Protein AF-A0A1S5Y0E3-F1 (afdb_monomer_lite)

Secondary structure (DSSP, 8-state):
---SSTTTGGG-TTHHHHHHHHHHTTT-HHHHHTSGGGGSHHHHHHHTT--STTHHHHHHHHHHHHHHHHHHHHSPTT-HHHHHHHHHHHHHHTT--HHHHHHHTT--HHHIIIIIIHHHHHHHHHHHHHHHTS----

Structure (mmCIF, N/CA/C/O backbone):
data_AF-A0A1S5Y0E3-F1
#
_entry.id   AF-A0A1S5Y0E3-F1
#
loop_
_atom_site.group_PDB
_atom_site.id
_atom_site.type_symbol
_atom_site.label_atom_id
_atom_site.label_alt_id
_atom_site.label_comp_id
_atom_site.label_asym_id
_atom_site.label_entity_id
_atom_site.label_seq_id
_atom_site.pdbx_PDB_ins_code
_atom_site.Cartn_x
_atom_site.Cartn_y
_atom_site.Cartn_z
_atom_site.occupancy
_atom_site.B_iso_or_equiv
_atom_site.auth_seq_id
_atom_site.auth_comp_id
_atom_site.auth_asym_id
_atom_site.auth_atom_id
_atom_site.pdbx_PDB_model_num
ATOM 1 N N . MET A 1 1 ? -17.174 16.295 22.351 1.00 38.81 1 MET A N 1
ATOM 2 C CA . MET A 1 1 ? -16.232 17.314 21.835 1.00 38.81 1 MET A CA 1
ATOM 3 C C . MET A 1 1 ? -15.092 16.588 21.108 1.00 38.81 1 MET A C 1
ATOM 5 O O . MET A 1 1 ? -14.069 16.309 21.707 1.00 38.81 1 MET A O 1
ATOM 9 N N . VAL A 1 2 ? -15.301 16.171 19.849 1.00 39.19 2 VAL A N 1
ATOM 10 C CA . VAL A 1 2 ? -14.347 15.345 19.068 1.00 39.19 2 VAL A CA 1
ATOM 11 C C . VAL A 1 2 ? -13.873 16.160 17.864 1.00 39.19 2 VAL A C 1
ATOM 13 O O . VAL A 1 2 ? -14.358 16.017 16.749 1.00 39.19 2 VAL A O 1
ATOM 16 N N . ARG A 1 3 ? -12.982 17.121 18.103 1.00 43.84 3 ARG A N 1
ATOM 17 C CA . ARG A 1 3 ? -12.310 17.895 17.050 1.00 43.84 3 ARG A CA 1
ATOM 18 C C . ARG A 1 3 ? -10.859 18.072 17.479 1.00 43.84 3 ARG A C 1
ATOM 20 O O . ARG A 1 3 ? -10.626 18.932 18.318 1.00 43.84 3 ARG A O 1
ATOM 27 N N . SER A 1 4 ? -9.925 17.257 16.960 1.00 41.44 4 SER A N 1
ATOM 28 C CA . SER A 1 4 ? -8.489 17.621 16.788 1.00 41.44 4 SER A CA 1
ATOM 29 C C . SER A 1 4 ? -7.498 16.482 16.467 1.00 41.44 4 SER A C 1
ATOM 31 O O . SER A 1 4 ? -6.309 16.766 16.356 1.00 41.44 4 SER A O 1
ATOM 33 N N . ALA A 1 5 ? -7.905 15.222 16.268 1.00 47.38 5 ALA A N 1
ATOM 34 C CA . ALA A 1 5 ? -6.963 14.201 15.766 1.00 47.38 5 ALA A CA 1
ATOM 35 C C . ALA A 1 5 ? -6.766 14.326 14.243 1.00 47.38 5 ALA A C 1
ATOM 37 O O . ALA A 1 5 ? -5.646 14.389 13.739 1.00 47.38 5 ALA A O 1
ATOM 38 N N . ASN A 1 6 ? -7.871 14.549 13.525 1.00 44.59 6 ASN A N 1
ATOM 39 C CA . ASN A 1 6 ? -7.911 14.582 12.063 1.00 44.59 6 ASN A CA 1
ATOM 40 C C . ASN A 1 6 ? -7.121 15.729 11.401 1.00 44.59 6 ASN A C 1
ATOM 42 O O . ASN A 1 6 ? -6.995 15.768 10.182 1.00 44.59 6 ASN A O 1
ATOM 46 N N . SER A 1 7 ? -6.605 16.699 12.165 1.00 44.72 7 SER A N 1
ATOM 47 C CA . SER A 1 7 ? -5.766 17.781 11.627 1.00 44.72 7 SER A CA 1
ATOM 48 C C . SER A 1 7 ? -4.266 17.448 11.644 1.00 44.72 7 SER A C 1
ATOM 50 O O . SER A 1 7 ? -3.526 17.976 10.816 1.00 44.72 7 SER A O 1
ATOM 52 N N . ARG A 1 8 ? -3.812 16.528 12.510 1.00 46.88 8 ARG A N 1
ATOM 53 C CA . ARG A 1 8 ? -2.375 16.274 12.716 1.00 46.88 8 ARG A CA 1
ATOM 54 C C . ARG A 1 8 ? -1.744 15.454 11.591 1.00 46.88 8 ARG A C 1
ATOM 56 O O . ARG A 1 8 ? -0.608 15.718 11.206 1.00 46.88 8 ARG A O 1
ATOM 63 N N . LEU A 1 9 ? -2.491 14.535 10.980 1.00 51.84 9 LEU A N 1
ATOM 64 C CA . LEU A 1 9 ? -2.004 13.752 9.836 1.00 51.84 9 LEU A CA 1
ATOM 65 C C . LEU A 1 9 ? -2.011 14.544 8.513 1.00 51.84 9 LEU A C 1
ATOM 67 O O . LEU A 1 9 ? -1.284 14.184 7.589 1.00 51.84 9 LEU A O 1
ATOM 71 N N . LYS A 1 10 ? -2.751 15.666 8.425 1.00 48.16 10 LYS A N 1
ATOM 72 C CA . LYS A 1 10 ? -2.943 16.445 7.179 1.00 48.16 10 LYS A CA 1
ATOM 73 C C . LYS A 1 10 ? -1.657 17.049 6.603 1.00 48.16 10 LYS A C 1
ATOM 75 O O . LYS A 1 10 ? -1.621 17.328 5.407 1.00 48.16 10 LYS A O 1
ATOM 80 N N . HIS A 1 11 ? -0.621 17.220 7.428 1.00 44.00 11 HIS A N 1
ATOM 81 C CA . HIS A 1 11 ? 0.682 17.773 7.036 1.00 44.00 11 HIS A CA 1
ATOM 82 C C . HIS A 1 11 ? 1.870 17.080 7.714 1.00 44.00 11 HIS A C 1
ATOM 84 O O . HIS A 1 11 ? 2.958 17.648 7.773 1.00 44.00 11 HIS A O 1
ATOM 90 N N . SER A 1 12 ? 1.688 15.869 8.247 1.00 47.22 12 SER A N 1
ATOM 91 C CA . SER A 1 12 ? 2.766 15.205 8.977 1.00 47.22 12 SER A CA 1
ATOM 92 C C . SER A 1 12 ? 3.920 14.839 8.028 1.00 47.22 12 SER A C 1
ATOM 94 O O . SER A 1 12 ? 3.714 14.017 7.129 1.00 47.22 12 SER A O 1
ATOM 96 N N . PRO A 1 13 ? 5.151 15.358 8.236 1.00 52.59 13 PRO A N 1
ATOM 97 C CA . PRO A 1 13 ? 6.338 14.939 7.482 1.00 52.59 13 PRO A CA 1
ATOM 98 C C . PRO A 1 13 ? 6.654 13.433 7.627 1.00 52.59 13 PRO A C 1
ATOM 100 O O . PRO A 1 13 ? 7.520 12.922 6.923 1.00 52.59 13 PRO A O 1
ATOM 103 N N . GLY A 1 14 ? 5.923 12.711 8.491 1.00 77.75 14 GLY A N 1
ATOM 104 C CA . GLY A 1 14 ? 5.999 11.263 8.692 1.00 77.75 14 GLY A CA 1
ATOM 105 C C . GLY A 1 14 ? 5.024 10.400 7.878 1.00 77.75 14 GLY A C 1
ATOM 106 O O . GLY A 1 14 ? 5.280 9.208 7.779 1.00 77.75 14 GLY A O 1
ATOM 107 N N . LEU A 1 15 ? 3.981 10.943 7.222 1.00 87.00 15 LEU A N 1
ATOM 108 C CA . LEU A 1 15 ? 2.928 10.107 6.602 1.00 87.00 15 LEU A CA 1
ATOM 109 C C . LEU A 1 15 ? 3.477 9.134 5.548 1.00 87.00 15 LEU A C 1
ATOM 111 O O . LEU A 1 15 ? 3.094 7.972 5.493 1.00 87.00 15 LEU A O 1
ATOM 115 N N . THR A 1 16 ? 4.394 9.601 4.698 1.00 91.94 16 THR A N 1
ATOM 116 C CA . THR A 1 16 ? 5.030 8.733 3.690 1.00 91.94 16 THR A CA 1
ATOM 117 C C . THR A 1 16 ? 5.856 7.628 4.358 1.00 91.94 16 THR A C 1
ATOM 119 O O . THR A 1 16 ? 5.903 6.513 3.851 1.00 91.94 16 THR A O 1
ATOM 122 N N . GLY A 1 17 ? 6.485 7.918 5.501 1.00 93.19 17 GLY A N 1
ATOM 123 C CA . GLY A 1 17 ? 7.207 6.928 6.299 1.00 93.19 17 GLY A CA 1
ATOM 124 C C . GLY A 1 17 ? 6.268 5.905 6.936 1.00 93.19 17 GLY A C 1
ATOM 125 O O . GLY A 1 17 ? 6.521 4.710 6.818 1.00 93.19 17 GLY A O 1
ATOM 126 N N . ASP A 1 18 ? 5.157 6.361 7.515 1.00 94.88 18 ASP A N 1
ATOM 127 C CA . ASP A 1 18 ? 4.140 5.497 8.123 1.00 94.88 18 ASP A CA 1
ATOM 128 C C . ASP A 1 18 ? 3.517 4.556 7.077 1.00 94.88 18 ASP A C 1
ATOM 130 O O . ASP A 1 18 ? 3.395 3.356 7.311 1.00 94.88 18 ASP A O 1
ATOM 134 N N . VAL A 1 19 ? 3.211 5.070 5.878 1.00 96.31 19 VAL A N 1
ATOM 135 C CA . VAL A 1 19 ? 2.714 4.264 4.748 1.00 96.31 19 VAL A CA 1
ATOM 136 C C . VAL A 1 19 ? 3.770 3.275 4.265 1.00 96.31 19 VAL A C 1
ATOM 138 O O . VAL A 1 19 ? 3.445 2.116 4.017 1.00 96.31 19 VAL A O 1
ATOM 141 N N . ALA A 1 20 ? 5.035 3.692 4.147 1.00 95.75 20 ALA A N 1
ATOM 142 C CA . ALA A 1 20 ? 6.110 2.778 3.770 1.00 95.75 20 ALA A CA 1
ATOM 143 C C . ALA A 1 20 ? 6.243 1.629 4.777 1.00 95.75 20 ALA A C 1
ATOM 145 O O . ALA A 1 20 ? 6.347 0.477 4.368 1.00 95.75 20 ALA A O 1
ATOM 146 N N . ALA A 1 21 ? 6.232 1.938 6.076 1.00 95.31 21 ALA A N 1
ATOM 147 C CA . ALA A 1 21 ? 6.346 0.944 7.133 1.00 95.31 21 ALA A CA 1
ATOM 148 C C . ALA A 1 21 ? 5.145 -0.012 7.139 1.00 95.31 21 ALA A C 1
ATOM 150 O O . ALA A 1 21 ? 5.350 -1.225 7.164 1.00 95.31 21 ALA A O 1
ATOM 151 N N . ALA A 1 22 ? 3.925 0.516 7.015 1.00 96.94 22 ALA A N 1
ATOM 152 C CA . ALA A 1 22 ? 2.708 -0.288 6.958 1.00 96.94 22 ALA A CA 1
ATOM 153 C C . ALA A 1 22 ? 2.671 -1.220 5.742 1.00 96.94 22 ALA A C 1
ATOM 155 O O . ALA A 1 22 ? 2.343 -2.391 5.878 1.00 96.94 22 ALA A O 1
ATOM 156 N N . LEU A 1 23 ? 3.081 -0.750 4.561 1.00 96.62 23 LEU A N 1
ATOM 157 C CA . LEU A 1 23 ? 3.158 -1.611 3.379 1.00 96.62 23 LEU A CA 1
ATOM 158 C C . LEU A 1 23 ? 4.239 -2.698 3.504 1.00 96.62 23 LEU A C 1
ATOM 160 O O . LEU A 1 23 ? 4.083 -3.773 2.940 1.00 96.62 23 LEU A O 1
ATOM 164 N N . LEU A 1 24 ? 5.335 -2.453 4.231 1.00 94.31 24 LEU A N 1
ATOM 165 C CA . LEU A 1 24 ? 6.345 -3.489 4.488 1.00 94.31 24 LEU A CA 1
ATOM 166 C C . LEU A 1 24 ? 5.878 -4.548 5.501 1.00 94.31 24 LEU A C 1
ATOM 168 O O . LEU A 1 24 ? 6.413 -5.652 5.486 1.00 94.31 24 LEU A O 1
ATOM 172 N N . HIS A 1 25 ? 4.888 -4.223 6.334 1.00 95.81 25 HIS A N 1
ATOM 173 C CA . HIS A 1 25 ? 4.260 -5.116 7.317 1.00 95.81 25 HIS A CA 1
ATOM 174 C C . HIS A 1 25 ? 2.816 -5.457 6.912 1.00 95.81 25 HIS A C 1
ATOM 176 O O . HIS A 1 25 ? 1.961 -5.672 7.763 1.00 95.81 25 HIS A O 1
ATOM 182 N N . PHE A 1 26 ? 2.525 -5.481 5.607 1.00 95.50 26 PHE A N 1
ATOM 183 C CA . PHE A 1 26 ? 1.157 -5.546 5.082 1.00 95.50 26 PHE A CA 1
ATOM 184 C C . PHE A 1 26 ? 0.347 -6.766 5.560 1.00 95.50 26 PHE A C 1
ATOM 186 O O . PHE A 1 26 ? -0.868 -6.666 5.732 1.00 95.50 26 PHE A O 1
ATOM 193 N N . ASP A 1 27 ? 1.010 -7.897 5.806 1.00 94.62 27 ASP A N 1
ATOM 194 C CA . ASP A 1 27 ? 0.375 -9.121 6.310 1.00 94.62 27 ASP A CA 1
ATOM 195 C C . ASP A 1 27 ? 0.429 -9.265 7.846 1.00 94.62 27 ASP A C 1
ATOM 197 O O . ASP A 1 27 ? -0.226 -10.148 8.400 1.00 94.62 27 ASP A O 1
ATOM 201 N N . ASP A 1 28 ? 1.157 -8.395 8.553 1.00 96.12 28 ASP A N 1
ATOM 202 C CA . ASP A 1 28 ? 1.237 -8.394 10.018 1.00 96.12 28 ASP A CA 1
ATOM 203 C C . ASP A 1 28 ? 0.129 -7.509 10.609 1.00 96.12 28 ASP A C 1
ATOM 205 O O . ASP A 1 28 ? 0.295 -6.313 10.859 1.00 96.12 28 ASP A O 1
ATOM 209 N N . LEU A 1 29 ? -1.046 -8.110 10.812 1.00 96.19 29 LEU A N 1
ATOM 210 C CA . LEU A 1 29 ? -2.232 -7.401 11.302 1.00 96.19 29 LEU A CA 1
ATOM 211 C C . LEU A 1 29 ? -2.049 -6.811 12.707 1.00 96.19 29 LEU A C 1
ATOM 213 O O . LEU A 1 29 ? -2.658 -5.783 13.004 1.00 96.19 29 LEU A O 1
ATOM 217 N N . ALA A 1 30 ? -1.227 -7.436 13.554 1.00 96.50 30 ALA A N 1
ATOM 218 C CA . ALA A 1 30 ? -0.949 -6.936 14.897 1.00 96.50 30 ALA A CA 1
ATOM 219 C C . ALA A 1 30 ? -0.106 -5.660 14.822 1.00 96.50 30 ALA A C 1
ATOM 221 O O . ALA A 1 30 ? -0.481 -4.642 15.401 1.00 96.50 30 ALA A O 1
ATOM 222 N N . TRP A 1 31 ? 0.958 -5.679 14.013 1.00 96.69 31 TRP A N 1
ATOM 223 C CA . TRP A 1 31 ? 1.762 -4.488 13.747 1.00 96.69 31 TRP A CA 1
ATOM 224 C C . TRP A 1 31 ? 0.923 -3.367 13.125 1.00 96.69 31 TRP A C 1
ATOM 226 O O . TRP A 1 31 ? 1.010 -2.208 13.535 1.00 96.69 31 TRP A O 1
ATOM 236 N N . LEU A 1 32 ? 0.071 -3.701 12.148 1.00 96.69 32 LEU A N 1
ATOM 237 C CA . LEU A 1 32 ? -0.804 -2.723 11.504 1.00 96.69 32 LEU A CA 1
ATOM 238 C C . LEU A 1 32 ? -1.781 -2.086 12.492 1.00 96.69 32 LEU A C 1
ATOM 240 O O . LEU A 1 32 ? -1.993 -0.880 12.405 1.00 96.69 32 LEU A O 1
ATOM 244 N N . ALA A 1 33 ? -2.341 -2.849 13.434 1.00 95.88 33 ALA A N 1
ATOM 245 C CA . ALA A 1 33 ? -3.263 -2.321 14.438 1.00 95.88 33 ALA A CA 1
ATOM 246 C C . ALA A 1 33 ? -2.613 -1.256 15.343 1.00 95.88 33 ALA A C 1
ATOM 248 O O . ALA A 1 33 ? -3.293 -0.324 15.768 1.00 95.88 33 ALA A O 1
ATOM 249 N N . GLU A 1 34 ? -1.301 -1.339 15.571 1.00 94.69 34 GLU A N 1
ATOM 250 C CA . GLU A 1 34 ? -0.524 -0.358 16.344 1.00 94.69 34 GLU A CA 1
ATOM 251 C C . GLU A 1 34 ? -0.050 0.850 15.510 1.00 94.69 34 GLU A C 1
ATOM 253 O O . GLU A 1 34 ? 0.520 1.809 16.040 1.00 94.69 34 GLU A O 1
ATOM 258 N N . SER A 1 35 ? -0.281 0.841 14.194 1.00 94.00 35 SER A N 1
ATOM 259 C CA . SER A 1 35 ? 0.129 1.925 13.305 1.00 94.00 35 SER A CA 1
ATOM 260 C C . SER A 1 35 ? -0.648 3.215 13.572 1.00 94.00 35 SER A C 1
ATOM 262 O O . SER A 1 35 ? -1.870 3.221 13.712 1.00 94.00 35 SER A O 1
ATOM 264 N N . ARG A 1 36 ? 0.038 4.361 13.478 1.00 92.88 36 ARG A N 1
ATOM 265 C CA . ARG A 1 36 ? -0.600 5.693 13.502 1.00 92.88 36 ARG A CA 1
ATOM 266 C C . ARG A 1 36 ? -1.620 5.893 12.382 1.00 92.88 36 ARG A C 1
ATOM 268 O O . ARG A 1 36 ? -2.511 6.727 12.506 1.00 92.88 36 ARG A O 1
ATOM 275 N N . LEU A 1 37 ? -1.516 5.134 11.290 1.00 94.19 37 LEU A N 1
ATOM 276 C CA . LEU A 1 37 ? -2.493 5.189 10.202 1.00 94.19 37 LEU A CA 1
ATOM 277 C C . LEU A 1 37 ? -3.877 4.678 10.627 1.00 94.19 37 LEU A C 1
ATOM 279 O O . LEU A 1 37 ? -4.863 5.009 9.971 1.00 94.19 37 LEU A O 1
ATOM 283 N N . CYS A 1 38 ? -3.980 3.939 11.735 1.00 94.62 38 CYS A N 1
ATOM 284 C CA . CYS A 1 38 ? -5.265 3.560 12.313 1.00 94.62 38 CYS A CA 1
ATOM 285 C C . CYS A 1 38 ? -6.062 4.763 12.828 1.00 94.62 38 CYS A C 1
ATOM 287 O O . CYS A 1 38 ? -7.271 4.649 12.989 1.00 94.62 38 CYS A O 1
ATOM 289 N N . GLU A 1 39 ? -5.438 5.925 13.046 1.00 90.81 39 GLU A N 1
ATOM 290 C CA . GLU A 1 39 ? -6.129 7.156 13.455 1.00 90.81 39 GLU A CA 1
ATOM 291 C C . GLU A 1 39 ? -6.917 7.824 12.311 1.00 90.81 39 GLU A C 1
ATOM 293 O O . GLU A 1 39 ? -7.688 8.754 12.561 1.00 90.81 39 GLU A O 1
ATOM 298 N N . LEU A 1 40 ? -6.738 7.373 11.062 1.00 90.44 40 LEU A N 1
ATOM 299 C CA . LEU A 1 40 ? -7.499 7.861 9.910 1.00 90.44 40 LEU A CA 1
ATOM 300 C C . LEU A 1 40 ? -8.988 7.530 10.076 1.00 90.44 40 LEU A C 1
ATOM 302 O O . LEU A 1 40 ? -9.349 6.409 10.445 1.00 90.44 40 LEU A O 1
ATOM 306 N N . GLN A 1 41 ? -9.869 8.485 9.768 1.00 90.81 41 GLN A N 1
ATOM 307 C CA . GLN A 1 41 ? -11.311 8.341 9.970 1.00 90.81 41 GLN A CA 1
ATOM 308 C C . GLN A 1 41 ? -11.869 7.160 9.178 1.00 90.81 41 GLN A C 1
ATOM 310 O O . GLN A 1 41 ? -12.642 6.376 9.722 1.00 90.81 41 GLN A O 1
ATOM 315 N N . GLN A 1 42 ? -11.431 6.982 7.927 1.00 90.00 42 GLN A N 1
ATOM 316 C CA . GLN A 1 42 ? -11.855 5.854 7.092 1.00 90.00 42 GLN A CA 1
ATOM 317 C C . GLN A 1 42 ? -11.486 4.493 7.704 1.00 90.00 42 GLN A C 1
ATOM 319 O O . GLN A 1 42 ? -12.233 3.526 7.552 1.00 90.00 42 GLN A O 1
ATOM 324 N N . VAL A 1 43 ? -10.355 4.407 8.413 1.00 93.12 43 VAL A N 1
ATOM 325 C CA . VAL A 1 43 ? -9.931 3.178 9.100 1.00 93.12 43 VAL A CA 1
ATOM 326 C C . VAL A 1 43 ? -10.772 2.960 10.355 1.00 93.12 43 VAL A C 1
ATOM 328 O O . VAL A 1 43 ? -11.325 1.877 10.536 1.00 93.12 43 VAL A O 1
ATOM 331 N N . GLN A 1 44 ? -10.953 4.002 11.169 1.00 93.56 44 GLN A N 1
ATOM 332 C CA . GLN A 1 44 ? -11.789 3.966 12.373 1.00 93.56 44 GLN A CA 1
ATOM 333 C C . GLN A 1 44 ? -13.239 3.564 12.070 1.00 93.56 44 GLN A C 1
ATOM 335 O O . GLN A 1 44 ? -13.811 2.723 12.764 1.00 93.56 44 GLN A O 1
ATOM 340 N N . ASP A 1 45 ? -13.835 4.123 11.017 1.00 91.12 45 ASP A N 1
ATOM 341 C CA . ASP A 1 45 ? -15.220 3.836 10.634 1.00 91.12 45 ASP A CA 1
ATOM 342 C C . ASP A 1 45 ? -15.412 2.378 10.201 1.00 91.12 45 ASP A C 1
ATOM 344 O O . ASP A 1 45 ? -16.451 1.778 10.490 1.00 91.12 45 ASP A O 1
ATOM 348 N N . ARG A 1 46 ? -14.408 1.790 9.540 1.00 91.94 46 ARG A N 1
ATOM 349 C CA . ARG A 1 46 ? -14.404 0.372 9.153 1.00 91.94 46 ARG A CA 1
ATOM 350 C C . ARG A 1 46 ? -14.181 -0.536 10.357 1.00 91.94 46 ARG A C 1
ATOM 352 O O . ARG A 1 46 ? -14.909 -1.513 10.514 1.00 91.94 46 ARG A O 1
ATOM 359 N N . ALA A 1 47 ? -13.220 -0.198 11.216 1.00 93.50 47 ALA A N 1
ATOM 360 C CA . ALA A 1 47 ? -12.876 -0.990 12.393 1.00 93.50 47 ALA A CA 1
ATOM 361 C C . ALA A 1 47 ? -14.054 -1.106 13.372 1.00 93.50 47 ALA A C 1
ATOM 363 O O . ALA A 1 47 ? -14.376 -2.203 13.814 1.00 93.50 47 ALA A O 1
ATOM 364 N N . ARG A 1 48 ? -14.783 -0.006 13.622 1.00 91.06 48 ARG A N 1
ATOM 365 C CA . ARG A 1 48 ? -15.957 0.025 14.522 1.00 91.06 48 ARG A CA 1
ATOM 366 C C . ARG A 1 48 ? -17.095 -0.916 14.129 1.00 91.06 48 ARG A C 1
ATOM 368 O O . ARG A 1 48 ? -17.949 -1.208 14.959 1.00 91.06 48 ARG A O 1
ATOM 375 N N . ARG A 1 49 ? -17.150 -1.341 12.864 1.00 86.19 49 ARG A N 1
ATOM 376 C CA . ARG A 1 49 ? -18.176 -2.263 12.349 1.00 86.19 49 ARG A CA 1
ATOM 377 C C . ARG A 1 49 ? -17.759 -3.733 12.467 1.00 86.19 49 ARG A C 1
ATOM 379 O O . ARG A 1 49 ? -18.532 -4.604 12.082 1.00 86.19 49 ARG A O 1
ATOM 386 N N . SER A 1 50 ? -16.550 -4.010 12.953 1.00 88.19 50 SER A N 1
ATOM 387 C CA . SER A 1 50 ? -15.966 -5.346 13.022 1.00 88.19 50 SER A CA 1
ATOM 388 C C . SER A 1 50 ? -15.821 -5.819 14.467 1.00 88.19 50 SER A C 1
ATOM 390 O O . SER A 1 50 ? -15.455 -5.047 15.346 1.00 88.19 50 SER A O 1
ATOM 392 N N . ASN A 1 51 ? -16.051 -7.115 14.690 1.00 88.56 51 ASN A N 1
ATOM 393 C CA . ASN A 1 51 ? -15.805 -7.799 15.967 1.00 88.56 51 ASN A CA 1
ATOM 394 C C . ASN A 1 51 ? -14.549 -8.693 15.923 1.00 88.56 51 ASN A C 1
ATOM 396 O O . ASN A 1 51 ? -14.339 -9.513 16.814 1.00 88.56 51 ASN A O 1
ATOM 400 N N . ALA A 1 52 ? -13.750 -8.610 14.855 1.00 90.19 52 ALA A N 1
ATOM 401 C CA . ALA A 1 52 ? -12.558 -9.436 14.691 1.00 90.19 52 ALA A CA 1
ATOM 402 C C . ALA A 1 52 ? -11.410 -8.980 15.607 1.00 90.19 52 ALA A C 1
ATOM 404 O O . ALA A 1 52 ? -11.286 -7.798 15.930 1.00 90.19 52 ALA A O 1
ATOM 405 N N . LEU A 1 53 ? -10.519 -9.912 15.958 1.00 89.94 53 LEU A N 1
ATOM 406 C CA . LEU A 1 53 ? -9.221 -9.561 16.538 1.00 89.94 53 LEU A CA 1
ATOM 407 C C . LEU A 1 53 ? -8.441 -8.692 15.539 1.00 89.94 53 LEU A C 1
ATOM 409 O O . LEU A 1 53 ? -8.428 -8.991 14.344 1.00 89.94 53 LEU A O 1
ATOM 413 N N . PHE A 1 54 ? -7.802 -7.627 16.031 1.00 94.44 54 PHE A N 1
ATOM 414 C CA . PHE A 1 54 ? -7.091 -6.634 15.212 1.00 94.44 54 PHE A CA 1
ATOM 415 C C . PHE A 1 54 ? -7.982 -5.950 14.157 1.00 94.44 54 PHE A C 1
ATOM 417 O O . PHE A 1 54 ? -7.562 -5.754 13.014 1.00 94.44 54 PHE A O 1
ATOM 424 N N . ALA A 1 55 ? -9.216 -5.584 14.523 1.00 95.00 55 ALA A N 1
ATOM 425 C CA . ALA A 1 55 ? -10.166 -4.904 13.638 1.00 95.00 55 ALA A CA 1
ATOM 426 C C . ALA A 1 55 ? -9.562 -3.674 12.932 1.00 95.00 55 ALA A C 1
ATOM 428 O O . ALA A 1 55 ? -9.781 -3.483 11.735 1.00 95.00 55 ALA A O 1
ATOM 429 N N . GLU A 1 56 ? -8.762 -2.878 13.642 1.00 96.00 56 GLU A N 1
ATOM 430 C CA . GLU A 1 56 ? -8.039 -1.723 13.110 1.00 96.00 56 GLU A CA 1
ATOM 431 C C . GLU A 1 56 ? -6.983 -2.132 12.081 1.00 96.00 56 GLU A C 1
ATOM 433 O O . GLU A 1 56 ? -6.915 -1.535 11.008 1.00 96.00 56 GLU A O 1
ATOM 438 N N . GLY A 1 57 ? -6.208 -3.182 12.361 1.00 96.94 57 GLY A N 1
ATOM 439 C CA . GLY A 1 57 ? -5.204 -3.711 11.437 1.00 96.94 57 GLY A CA 1
ATOM 440 C C . GLY A 1 57 ? -5.832 -4.246 10.150 1.00 96.94 57 GLY A C 1
ATOM 441 O O . GLY A 1 57 ? -5.364 -3.937 9.054 1.00 96.94 57 GLY A O 1
ATOM 442 N N . ILE A 1 58 ? -6.949 -4.973 10.262 1.00 97.12 58 ILE A N 1
ATOM 443 C CA . ILE A 1 58 ? -7.734 -5.454 9.114 1.00 97.12 58 ILE A CA 1
ATOM 444 C C . ILE A 1 58 ? -8.278 -4.272 8.303 1.00 97.12 58 ILE A C 1
ATOM 446 O O . ILE A 1 58 ? -8.150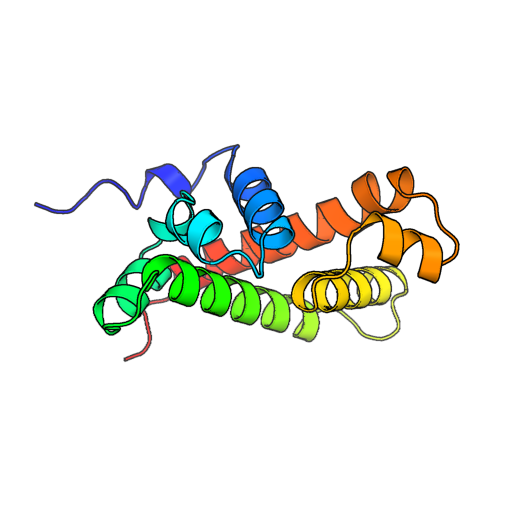 -4.242 7.076 1.00 97.12 58 ILE A O 1
ATOM 450 N N . ALA A 1 59 ? -8.862 -3.279 8.976 1.00 96.56 59 ALA A N 1
ATOM 451 C CA . ALA A 1 59 ? -9.397 -2.086 8.332 1.00 96.56 59 ALA A CA 1
ATOM 452 C C . ALA A 1 59 ? -8.304 -1.279 7.615 1.00 96.56 59 ALA A C 1
ATOM 454 O O . ALA A 1 59 ? -8.511 -0.845 6.476 1.00 96.56 59 ALA A O 1
ATOM 455 N N . LEU A 1 60 ? -7.138 -1.114 8.248 1.00 96.88 60 LEU A N 1
ATOM 456 C CA . LEU A 1 60 ? -5.986 -0.431 7.672 1.00 96.88 60 LEU A CA 1
ATOM 457 C C . LEU A 1 60 ? -5.452 -1.189 6.456 1.00 96.88 60 LEU A C 1
ATOM 459 O O . LEU A 1 60 ? -5.257 -0.575 5.408 1.00 96.88 60 LEU A O 1
ATOM 463 N N . ARG A 1 61 ? -5.276 -2.511 6.557 1.00 97.25 61 ARG A N 1
ATOM 464 C CA . ARG A 1 61 ? -4.852 -3.359 5.435 1.00 97.25 61 ARG A CA 1
ATOM 465 C C . ARG A 1 61 ? -5.778 -3.183 4.234 1.00 97.25 61 ARG A C 1
ATOM 467 O O . ARG A 1 61 ? -5.308 -2.854 3.148 1.00 97.25 61 ARG A O 1
ATOM 474 N N . ALA A 1 62 ? -7.088 -3.312 4.444 1.00 95.94 62 ALA A N 1
ATOM 475 C CA . ALA A 1 62 ? -8.081 -3.149 3.385 1.00 95.94 62 ALA A CA 1
ATOM 476 C C . ALA A 1 62 ? -8.058 -1.735 2.772 1.00 95.94 62 ALA A C 1
ATOM 478 O O . ALA A 1 62 ? -8.257 -1.559 1.570 1.00 95.94 62 ALA A O 1
ATOM 479 N N . PHE A 1 63 ? -7.811 -0.702 3.582 1.00 95.56 63 PHE A N 1
ATOM 480 C CA . PHE A 1 63 ? -7.715 0.675 3.095 1.00 95.56 63 PHE A CA 1
ATOM 481 C C . PHE A 1 63 ? -6.438 0.937 2.286 1.00 95.56 63 PHE A C 1
ATOM 483 O O . PHE A 1 63 ? -6.493 1.596 1.240 1.00 95.56 63 PHE A O 1
ATOM 490 N N . LEU A 1 64 ? -5.304 0.380 2.721 1.00 96.50 64 LEU A N 1
ATOM 491 C CA . LEU A 1 64 ? -4.039 0.412 1.988 1.00 96.50 64 LEU A CA 1
ATOM 492 C C . LEU A 1 64 ? -4.153 -0.325 0.656 1.00 96.50 64 LEU A C 1
ATOM 494 O O . LEU A 1 64 ? -3.760 0.226 -0.368 1.00 96.50 64 LEU A O 1
ATOM 498 N N . GLU A 1 65 ? -4.738 -1.521 0.659 1.00 97.25 65 GLU A N 1
ATOM 499 C CA . GLU A 1 65 ? -4.962 -2.326 -0.541 1.00 97.25 65 GLU A CA 1
ATOM 500 C C . GLU A 1 65 ? -5.848 -1.592 -1.552 1.00 97.25 65 GLU A C 1
ATOM 502 O O . GLU A 1 65 ? -5.475 -1.422 -2.712 1.00 97.25 65 GLU A O 1
ATOM 507 N N . GLN A 1 66 ? -6.987 -1.060 -1.101 1.00 96.44 66 GLN A N 1
ATOM 508 C CA . GLN A 1 66 ? -7.879 -0.272 -1.948 1.00 96.44 66 GLN A CA 1
ATOM 509 C C . GLN A 1 66 ? -7.169 0.952 -2.545 1.00 96.44 66 GLN A C 1
ATOM 511 O O . GLN A 1 66 ? -7.349 1.270 -3.722 1.00 96.44 66 GLN A O 1
ATOM 516 N N . SER A 1 67 ? -6.374 1.660 -1.743 1.00 96.69 67 SER A N 1
ATOM 517 C CA . SER A 1 67 ? -5.616 2.827 -2.204 1.00 96.69 67 SER A CA 1
ATOM 518 C C . SER A 1 67 ? -4.534 2.439 -3.208 1.00 96.69 67 SER A C 1
ATOM 520 O O . SER A 1 67 ? -4.375 3.099 -4.234 1.00 96.69 67 SER A O 1
ATOM 522 N N . ALA A 1 68 ? -3.828 1.340 -2.956 1.00 97.38 68 ALA A N 1
ATOM 523 C CA . ALA A 1 68 ? -2.815 0.799 -3.843 1.00 97.38 68 ALA A CA 1
ATOM 524 C C . ALA A 1 68 ? -3.399 0.374 -5.199 1.00 97.38 68 ALA A C 1
ATOM 526 O O . ALA A 1 68 ? -2.850 0.756 -6.234 1.00 97.38 68 ALA A O 1
ATOM 527 N N . HIS A 1 69 ? -4.544 -0.315 -5.215 1.00 97.44 69 HIS A N 1
ATOM 528 C CA . HIS A 1 69 ? -5.234 -0.674 -6.455 1.00 97.44 69 HIS A CA 1
ATOM 529 C C . HIS A 1 69 ? -5.679 0.561 -7.247 1.00 97.44 69 HIS A C 1
ATOM 531 O O . HIS A 1 69 ? -5.349 0.671 -8.425 1.00 97.44 69 HIS A O 1
ATOM 537 N N . LYS A 1 70 ? -6.287 1.571 -6.605 1.00 96.75 70 LYS A N 1
ATOM 538 C CA . LYS A 1 70 ? -6.647 2.816 -7.314 1.00 96.75 70 LYS A CA 1
ATOM 539 C C . LYS A 1 70 ? -5.437 3.544 -7.900 1.00 96.75 70 LYS A C 1
ATOM 541 O O . LYS A 1 70 ? -5.555 4.156 -8.960 1.00 96.75 70 LYS A O 1
ATOM 546 N N . VAL A 1 71 ? -4.283 3.503 -7.230 1.00 96.75 71 VAL A N 1
ATOM 547 C CA . VAL A 1 71 ? -3.034 4.029 -7.799 1.00 96.75 71 VAL A CA 1
ATOM 548 C C . VAL A 1 71 ? -2.646 3.229 -9.039 1.00 96.75 71 VAL A C 1
ATOM 550 O O . VAL A 1 71 ? -2.394 3.832 -10.078 1.00 96.75 71 VAL A O 1
ATOM 553 N N . ILE A 1 72 ? -2.628 1.89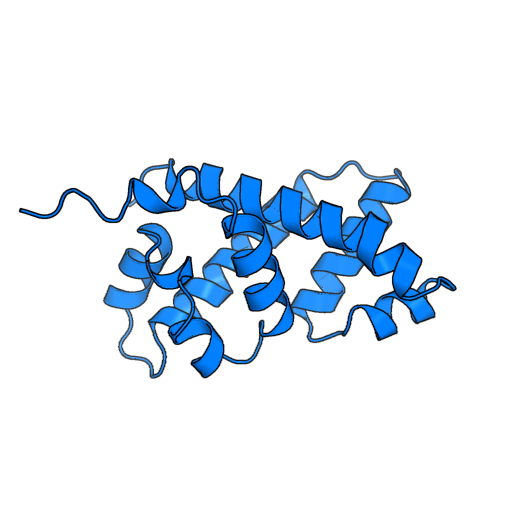7 -8.952 1.00 96.56 72 ILE A N 1
ATOM 554 C CA . ILE A 1 72 ? -2.276 1.002 -10.063 1.00 96.56 72 ILE A CA 1
ATOM 555 C C . ILE A 1 72 ? -3.161 1.228 -11.295 1.00 96.56 72 ILE A C 1
ATOM 557 O O . ILE A 1 72 ? -2.636 1.273 -12.415 1.00 96.56 72 ILE A O 1
ATOM 561 N N . ASP A 1 73 ? -4.466 1.394 -11.088 1.00 95.88 73 ASP A N 1
ATOM 562 C CA . ASP A 1 73 ? -5.457 1.564 -12.154 1.00 95.88 73 ASP A CA 1
ATOM 563 C C . ASP A 1 73 ? -5.283 2.886 -12.908 1.00 95.88 73 ASP A C 1
ATOM 565 O O . ASP A 1 73 ? -5.546 2.968 -14.106 1.00 95.88 73 ASP A O 1
ATOM 569 N N . ARG A 1 74 ? -4.798 3.932 -12.227 1.00 95.44 74 ARG A N 1
ATOM 570 C CA . ARG A 1 74 ? -4.554 5.253 -12.833 1.00 95.44 74 ARG A CA 1
ATOM 571 C C . ARG A 1 74 ? -3.186 5.377 -13.502 1.00 95.44 74 ARG A C 1
ATOM 573 O O . ARG A 1 74 ? -2.925 6.384 -14.161 1.00 95.44 74 ARG A O 1
ATOM 580 N N . LEU A 1 75 ? -2.288 4.409 -13.315 1.00 95.56 75 LEU A N 1
ATOM 581 C CA . LEU A 1 75 ? -0.963 4.445 -13.929 1.00 95.56 75 LEU A CA 1
ATOM 582 C C . LEU A 1 75 ? -1.053 4.180 -15.442 1.00 95.56 75 LEU A C 1
ATOM 584 O O . LEU A 1 75 ? -1.661 3.183 -15.843 1.00 95.56 75 LEU A O 1
ATOM 588 N N . PRO A 1 76 ? -0.393 4.992 -16.289 1.00 93.88 76 PRO A N 1
ATOM 589 C CA . PRO A 1 76 ? -0.438 4.805 -17.734 1.00 93.88 76 PRO A CA 1
ATOM 590 C C . PRO A 1 76 ? 0.137 3.440 -18.139 1.00 93.88 76 PRO A C 1
ATOM 592 O O . PRO A 1 76 ? 1.127 2.956 -17.579 1.00 93.88 76 PRO A O 1
ATOM 595 N N . ALA A 1 77 ? -0.510 2.802 -19.112 1.00 92.38 77 ALA A N 1
ATOM 596 C CA . ALA A 1 77 ? -0.025 1.568 -19.721 1.00 92.38 77 ALA A CA 1
ATOM 597 C C . ALA A 1 77 ? 1.117 1.858 -20.713 1.00 92.38 77 ALA A C 1
ATOM 599 O O . ALA A 1 77 ? 1.171 2.936 -21.301 1.00 92.38 77 ALA A O 1
ATOM 600 N N . GLY A 1 78 ? 2.038 0.905 -20.888 1.00 89.81 78 GLY A N 1
ATOM 601 C CA . GLY A 1 78 ? 3.160 1.005 -21.833 1.00 89.81 78 GLY A CA 1
ATOM 602 C C . GLY A 1 78 ? 4.329 1.895 -21.387 1.00 89.81 78 GLY A C 1
ATOM 603 O O . GLY A 1 78 ? 5.389 1.872 -22.012 1.00 89.81 78 GLY A O 1
ATOM 604 N N . ASP A 1 79 ? 4.187 2.653 -20.295 1.00 95.12 79 ASP A N 1
ATOM 605 C CA . ASP A 1 79 ? 5.308 3.351 -19.664 1.00 95.12 79 ASP A CA 1
ATOM 606 C C . ASP A 1 79 ? 6.070 2.412 -18.715 1.00 95.12 79 ASP A C 1
ATOM 608 O O . ASP A 1 79 ? 5.554 1.976 -17.682 1.00 95.12 79 ASP A O 1
ATOM 612 N N . ARG A 1 80 ? 7.351 2.167 -19.017 1.00 95.25 80 ARG A N 1
ATOM 613 C CA . ARG A 1 80 ? 8.226 1.276 -18.230 1.00 95.25 80 ARG A CA 1
ATOM 614 C C . ARG A 1 80 ? 8.291 1.648 -16.751 1.00 95.25 80 ARG A C 1
ATOM 616 O O . ARG A 1 80 ? 8.476 0.777 -15.902 1.00 95.25 80 ARG A O 1
ATOM 623 N N . ARG A 1 81 ? 8.228 2.937 -16.412 1.00 95.44 81 ARG A N 1
ATOM 624 C CA . ARG A 1 81 ? 8.304 3.376 -15.012 1.00 95.44 81 ARG A CA 1
ATOM 625 C C . ARG A 1 81 ? 7.020 3.025 -14.267 1.00 95.44 81 ARG A C 1
ATOM 627 O O . ARG A 1 81 ? 7.091 2.468 -13.173 1.00 95.44 81 ARG A O 1
ATOM 634 N N . SER A 1 82 ? 5.878 3.292 -14.881 1.00 96.62 82 SER A N 1
ATOM 635 C CA . SER A 1 82 ? 4.550 2.938 -14.385 1.00 96.62 82 SER A CA 1
ATOM 636 C C . SER A 1 82 ? 4.386 1.426 -14.226 1.00 96.62 82 SER A C 1
ATOM 638 O O . SER A 1 82 ? 3.909 0.965 -13.191 1.00 96.62 82 SER A O 1
ATOM 640 N N . GLU A 1 83 ? 4.889 0.635 -15.173 1.00 97.25 83 GLU A N 1
ATOM 641 C CA . GLU A 1 83 ? 4.922 -0.829 -15.069 1.00 97.25 83 GLU A CA 1
ATOM 642 C C . GLU A 1 83 ? 5.759 -1.318 -13.883 1.00 97.25 83 GLU A C 1
ATOM 644 O O . GLU A 1 83 ? 5.325 -2.205 -13.150 1.00 97.25 83 GLU A O 1
ATOM 649 N N . ARG A 1 84 ? 6.926 -0.711 -13.628 1.00 97.69 84 ARG A N 1
ATOM 650 C CA . ARG A 1 84 ? 7.746 -1.052 -12.452 1.00 97.69 84 ARG A CA 1
ATOM 651 C C . ARG A 1 84 ? 7.056 -0.703 -11.141 1.00 97.69 84 ARG A C 1
ATOM 653 O O . ARG A 1 84 ? 7.171 -1.470 -10.186 1.00 97.69 84 ARG A O 1
ATOM 660 N N . ILE A 1 85 ? 6.356 0.430 -11.077 1.00 97.88 85 ILE A N 1
ATOM 661 C CA . ILE A 1 85 ? 5.567 0.803 -9.896 1.00 97.88 85 ILE A CA 1
ATOM 662 C C . ILE A 1 85 ? 4.453 -0.224 -9.688 1.00 97.88 85 ILE A C 1
ATOM 664 O O . ILE A 1 85 ? 4.361 -0.780 -8.598 1.00 97.88 85 ILE A O 1
ATOM 668 N N . ARG A 1 86 ? 3.683 -0.549 -10.734 1.00 98.06 86 ARG A N 1
ATOM 669 C CA . ARG A 1 86 ? 2.627 -1.572 -10.694 1.00 98.06 86 ARG A CA 1
ATOM 670 C C . ARG A 1 86 ? 3.156 -2.922 -10.211 1.00 98.06 86 ARG A C 1
ATOM 672 O O . ARG A 1 86 ? 2.610 -3.489 -9.271 1.00 98.06 86 ARG A O 1
ATOM 679 N N . PHE A 1 87 ? 4.255 -3.394 -10.798 1.00 97.94 87 PHE A N 1
ATOM 680 C CA . PHE A 1 87 ? 4.933 -4.626 -10.390 1.00 97.94 87 PHE A CA 1
ATOM 681 C C . PHE A 1 87 ? 5.350 -4.590 -8.914 1.00 97.94 87 PHE A C 1
ATOM 683 O O . PHE A 1 87 ? 5.131 -5.549 -8.183 1.00 97.94 87 PHE A O 1
ATOM 690 N N . THR A 1 88 ? 5.914 -3.467 -8.461 1.00 98.00 88 THR A N 1
ATOM 691 C CA . THR A 1 88 ? 6.381 -3.313 -7.077 1.00 98.00 88 THR A CA 1
ATOM 692 C C . THR A 1 88 ? 5.232 -3.341 -6.084 1.00 98.00 88 THR A C 1
ATOM 694 O O . THR A 1 88 ? 5.310 -4.053 -5.091 1.00 98.00 88 THR A O 1
ATOM 697 N N . VAL A 1 89 ? 4.180 -2.565 -6.347 1.00 97.56 89 VAL A N 1
ATOM 698 C CA . VAL A 1 89 ? 3.024 -2.468 -5.454 1.00 97.56 89 VAL A CA 1
ATOM 699 C C . VAL A 1 89 ? 2.330 -3.822 -5.360 1.00 97.56 89 VAL A C 1
ATOM 701 O O . VAL A 1 89 ? 2.168 -4.319 -4.253 1.00 97.56 89 VAL A O 1
ATOM 704 N N . ASN A 1 90 ? 2.030 -4.467 -6.493 1.00 97.62 90 ASN A N 1
ATOM 705 C CA . ASN A 1 90 ? 1.445 -5.809 -6.489 1.00 97.62 90 ASN A CA 1
ATOM 706 C C . ASN A 1 90 ? 2.315 -6.802 -5.720 1.00 97.62 90 ASN A C 1
ATOM 708 O O . ASN A 1 90 ? 1.809 -7.520 -4.870 1.00 97.62 90 ASN A O 1
ATOM 712 N N . GLY A 1 91 ? 3.624 -6.815 -5.966 1.00 97.31 91 GLY A N 1
ATOM 713 C CA . GLY A 1 91 ? 4.536 -7.698 -5.251 1.00 97.31 91 GLY A CA 1
ATOM 714 C C . GLY A 1 91 ? 4.494 -7.520 -3.736 1.00 97.31 91 GLY A C 1
ATOM 715 O O . GLY A 1 91 ? 4.384 -8.503 -3.012 1.00 97.31 91 GLY A O 1
ATOM 716 N N . VAL A 1 92 ? 4.537 -6.274 -3.261 1.00 96.88 92 VAL A N 1
ATOM 717 C CA . VAL A 1 92 ? 4.488 -5.962 -1.824 1.00 96.88 92 VAL A CA 1
ATOM 718 C C . VAL A 1 92 ? 3.149 -6.362 -1.203 1.00 96.88 92 VAL A C 1
ATOM 720 O O . VAL A 1 92 ? 3.149 -6.958 -0.132 1.00 96.88 92 VAL A O 1
ATOM 723 N N . LEU A 1 93 ? 2.024 -6.119 -1.886 1.00 95.81 93 LEU A N 1
ATOM 724 C CA . LEU A 1 93 ? 0.702 -6.566 -1.420 1.00 95.81 93 LEU A CA 1
ATOM 725 C C . LEU A 1 93 ? 0.581 -8.100 -1.334 1.00 95.81 93 LEU A C 1
ATOM 727 O O . LEU A 1 93 ? -0.271 -8.603 -0.613 1.00 95.81 93 LEU A O 1
ATOM 731 N N . HIS A 1 94 ? 1.441 -8.838 -2.044 1.00 95.00 94 HIS A N 1
ATOM 732 C CA . HIS A 1 94 ? 1.541 -10.301 -1.996 1.00 95.00 94 HIS A CA 1
ATOM 733 C C . HIS A 1 94 ? 2.745 -10.783 -1.159 1.00 95.00 94 HIS A C 1
ATOM 735 O O . HIS A 1 94 ? 3.283 -11.866 -1.400 1.00 95.00 94 HIS A O 1
ATOM 741 N N . GLY A 1 95 ? 3.227 -9.963 -0.219 1.00 93.88 95 GLY A N 1
ATOM 742 C CA . GLY A 1 95 ? 4.268 -10.340 0.741 1.00 93.88 95 GLY A CA 1
ATOM 743 C C . GLY A 1 95 ? 5.696 -10.385 0.179 1.00 93.88 95 GLY A C 1
ATOM 744 O O . GLY A 1 95 ? 6.619 -10.854 0.849 1.00 93.88 95 GLY A O 1
ATOM 745 N N . GLN A 1 96 ? 5.937 -9.908 -1.046 1.00 96.00 96 GLN A N 1
ATOM 746 C CA . GLN A 1 96 ? 7.287 -9.889 -1.611 1.00 96.00 96 GLN A CA 1
ATOM 747 C C . GLN A 1 96 ? 8.107 -8.714 -1.074 1.00 96.00 96 GLN A C 1
ATOM 749 O O . GLN A 1 96 ? 7.689 -7.557 -1.088 1.00 96.00 96 GLN A O 1
ATOM 754 N N . SER A 1 97 ? 9.352 -8.994 -0.683 1.00 95.62 97 SER A N 1
ATOM 755 C CA . SER A 1 97 ? 10.282 -7.939 -0.273 1.00 95.62 97 SER A CA 1
ATOM 756 C C . SER A 1 97 ? 10.777 -7.102 -1.459 1.00 95.62 97 SER A C 1
ATOM 758 O O . SER A 1 97 ? 10.995 -7.604 -2.566 1.00 95.62 97 SER A O 1
ATOM 760 N N . ILE A 1 98 ? 11.096 -5.831 -1.197 1.00 96.31 98 ILE A N 1
ATOM 761 C CA . ILE A 1 98 ? 11.712 -4.911 -2.173 1.00 96.31 98 ILE A CA 1
ATOM 762 C C . ILE A 1 98 ? 13.002 -5.482 -2.780 1.00 96.31 98 ILE 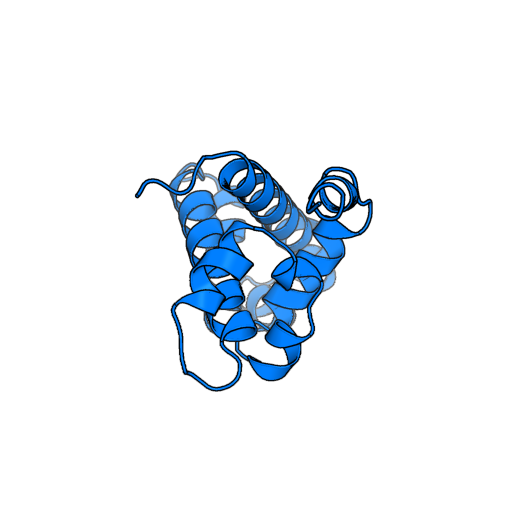A C 1
ATOM 764 O O . ILE A 1 98 ? 13.280 -5.289 -3.963 1.00 96.31 98 ILE A O 1
ATOM 768 N N . ALA A 1 99 ? 13.797 -6.203 -1.984 1.00 96.56 99 ALA A N 1
ATOM 769 C CA . ALA A 1 99 ? 15.015 -6.844 -2.467 1.00 96.56 99 ALA A CA 1
ATOM 770 C C . ALA A 1 99 ? 14.714 -7.984 -3.453 1.00 96.56 99 ALA A C 1
ATOM 772 O O . ALA A 1 99 ? 15.430 -8.118 -4.442 1.00 96.56 99 ALA A O 1
ATOM 773 N N . SER A 1 100 ? 13.667 -8.778 -3.203 1.00 97.62 100 SER A N 1
ATOM 774 C CA . SER A 1 100 ? 13.225 -9.838 -4.119 1.00 97.62 100 SER A CA 1
ATOM 775 C C . SER A 1 100 ? 12.770 -9.249 -5.456 1.00 97.62 100 SER A C 1
ATOM 777 O O . SER A 1 100 ? 13.301 -9.606 -6.505 1.00 97.62 100 SER A O 1
ATOM 779 N N . LEU A 1 101 ? 11.896 -8.241 -5.399 1.00 97.44 101 LEU A N 1
ATOM 780 C CA . LEU A 1 101 ? 11.360 -7.542 -6.570 1.00 97.44 101 LEU A CA 1
ATOM 781 C C . LEU A 1 101 ? 12.455 -6.925 -7.447 1.00 97.44 101 LEU A C 1
ATOM 783 O O . LEU A 1 101 ? 12.422 -7.048 -8.672 1.00 97.44 101 LEU A O 1
ATOM 787 N N . ALA A 1 102 ? 13.456 -6.300 -6.822 1.00 97.38 102 ALA A N 1
ATOM 788 C CA . ALA A 1 102 ? 14.599 -5.739 -7.532 1.00 97.38 102 ALA A CA 1
ATOM 789 C C . ALA A 1 102 ? 15.380 -6.812 -8.310 1.00 97.38 102 ALA A C 1
ATOM 791 O O . ALA A 1 102 ? 15.724 -6.596 -9.474 1.00 97.38 102 ALA A O 1
ATOM 792 N N . ARG A 1 103 ? 15.623 -7.979 -7.691 1.00 97.50 103 ARG A N 1
ATOM 793 C CA . ARG A 1 103 ? 16.339 -9.095 -8.328 1.00 97.50 103 ARG A CA 1
ATOM 794 C C . ARG A 1 103 ? 15.564 -9.667 -9.509 1.00 97.50 103 ARG A C 1
ATOM 796 O O . ARG A 1 103 ? 16.169 -9.863 -10.557 1.00 97.50 103 ARG A O 1
ATOM 803 N N . THR A 1 104 ? 14.248 -9.853 -9.383 1.00 97.50 104 THR A N 1
ATOM 804 C CA . THR A 1 104 ? 13.386 -10.327 -10.485 1.00 97.50 104 THR A CA 1
ATOM 805 C C . THR A 1 104 ? 13.488 -9.436 -11.724 1.00 97.50 104 THR A C 1
ATOM 807 O O . THR A 1 104 ? 13.369 -9.907 -12.848 1.00 97.50 104 THR A O 1
ATOM 810 N N . GLN A 1 105 ? 13.758 -8.147 -11.528 1.00 96.75 105 GLN A N 1
ATOM 811 C CA . GLN A 1 105 ? 13.871 -7.149 -12.592 1.00 96.75 105 GLN A CA 1
ATOM 812 C C . GLN A 1 105 ? 15.328 -6.890 -13.022 1.00 96.75 105 GLN A C 1
ATOM 814 O O . GLN A 1 105 ? 15.595 -5.958 -13.787 1.00 96.75 105 GLN A O 1
ATOM 819 N N . GLY A 1 106 ? 16.286 -7.678 -12.515 1.00 96.94 106 GLY A N 1
ATOM 820 C CA . GLY A 1 106 ? 17.712 -7.538 -12.818 1.00 96.94 106 GLY A CA 1
ATOM 821 C C . GLY A 1 106 ? 18.311 -6.210 -12.340 1.00 96.94 106 GLY A C 1
ATOM 822 O O . GLY A 1 106 ? 19.161 -5.633 -13.020 1.00 96.94 106 GLY A O 1
ATOM 823 N N . LYS A 1 107 ? 17.831 -5.665 -11.213 1.00 96.88 107 LYS A N 1
ATOM 824 C CA . LYS A 1 107 ? 18.270 -4.378 -10.645 1.00 96.88 107 LYS A CA 1
ATOM 825 C C . LYS A 1 107 ? 18.801 -4.524 -9.221 1.00 96.88 107 LYS A C 1
ATOM 827 O O . LYS A 1 107 ? 18.502 -5.478 -8.508 1.00 96.88 107 LYS A O 1
ATOM 832 N N . SER A 1 108 ? 19.577 -3.530 -8.784 1.00 97.38 108 SER A N 1
ATOM 833 C CA . SER A 1 108 ? 20.029 -3.450 -7.396 1.00 97.38 108 SER A CA 1
ATOM 834 C C . SER A 1 108 ? 18.886 -3.044 -6.459 1.00 97.38 108 SER A C 1
ATOM 836 O O . SER A 1 108 ? 18.000 -2.262 -6.824 1.00 97.38 108 SER A O 1
ATOM 838 N N . ARG A 1 109 ? 18.941 -3.533 -5.213 1.00 97.06 109 ARG A N 1
ATOM 839 C CA . ARG A 1 109 ? 18.019 -3.134 -4.136 1.00 97.06 109 ARG A CA 1
ATOM 840 C C . ARG A 1 109 ? 18.010 -1.617 -3.937 1.00 97.06 109 ARG A C 1
ATOM 842 O O . ARG A 1 109 ? 16.945 -1.038 -3.757 1.00 97.06 109 ARG A O 1
ATOM 849 N N . GLU A 1 110 ? 19.182 -0.987 -3.987 1.00 97.50 110 GLU A N 1
ATOM 850 C CA . GLU A 1 110 ? 19.333 0.453 -3.763 1.00 97.50 110 GLU A CA 1
ATOM 851 C C . GLU A 1 110 ? 18.601 1.274 -4.828 1.00 97.50 110 GLU A C 1
ATOM 853 O O . GLU A 1 110 ? 17.832 2.178 -4.500 1.00 97.50 110 GLU A O 1
ATOM 858 N N . TYR A 1 111 ? 18.763 0.910 -6.105 1.00 96.38 111 TYR A N 1
ATOM 859 C CA . TYR A 1 111 ? 18.030 1.544 -7.198 1.00 96.38 111 TYR A CA 1
ATOM 860 C C . TYR A 1 111 ? 16.515 1.409 -6.999 1.00 96.38 111 TYR A C 1
ATOM 862 O O . TYR A 1 111 ? 15.779 2.394 -7.104 1.00 96.38 111 TYR A O 1
ATOM 870 N N . TRP A 1 112 ? 16.051 0.197 -6.682 1.00 97.12 112 TRP A N 1
ATOM 871 C CA . TRP A 1 112 ? 14.625 -0.075 -6.516 1.00 97.12 112 TRP A CA 1
ATOM 872 C C . TRP A 1 112 ? 14.030 0.694 -5.337 1.00 97.12 112 TRP A C 1
ATOM 874 O O . TRP A 1 112 ? 12.983 1.319 -5.482 1.00 97.12 112 TRP A O 1
ATOM 884 N N . SER A 1 113 ? 14.736 0.714 -4.205 1.00 95.12 113 SER A N 1
ATOM 885 C CA . SER A 1 113 ? 14.339 1.429 -2.991 1.00 95.12 113 SER A CA 1
ATOM 886 C C . SER A 1 113 ? 14.269 2.946 -3.214 1.00 95.12 113 SER A C 1
ATOM 888 O O . SER A 1 113 ? 13.234 3.576 -2.982 1.00 95.12 113 SER A O 1
ATOM 890 N N . ARG A 1 114 ? 15.350 3.550 -3.732 1.00 95.06 114 ARG A N 1
ATOM 891 C CA . ARG A 1 114 ? 15.445 5.011 -3.887 1.00 95.06 114 ARG A CA 1
ATOM 892 C C . ARG A 1 114 ? 14.566 5.568 -5.002 1.00 95.06 114 ARG A C 1
ATOM 894 O O . ARG A 1 114 ? 14.158 6.727 -4.921 1.00 95.06 114 ARG A O 1
ATOM 901 N N . SER A 1 115 ? 14.324 4.781 -6.052 1.00 95.19 115 SER A N 1
ATOM 902 C CA . SER A 1 115 ? 13.596 5.229 -7.239 1.00 95.19 115 SER A CA 1
ATOM 903 C C . SER A 1 115 ? 12.158 4.725 -7.243 1.00 95.19 115 SER A C 1
ATOM 905 O O . SER A 1 115 ? 11.234 5.522 -7.097 1.00 95.19 115 SER A O 1
ATOM 907 N N . VAL A 1 116 ? 11.959 3.415 -7.384 1.00 97.19 116 VAL A N 1
ATOM 908 C CA . VAL A 1 116 ? 10.638 2.829 -7.652 1.00 97.19 116 VAL A CA 1
ATOM 909 C C . VAL A 1 116 ? 9.784 2.813 -6.387 1.00 97.19 116 VAL A C 1
ATOM 911 O O . VAL A 1 116 ? 8.683 3.358 -6.381 1.00 97.19 116 VAL A O 1
ATOM 914 N N . TRP A 1 117 ? 10.316 2.260 -5.296 1.00 97.12 117 TRP A N 1
ATOM 915 C CA . TRP A 1 117 ? 9.603 2.121 -4.029 1.00 97.12 117 TRP A CA 1
ATOM 916 C C . TRP A 1 117 ? 9.209 3.473 -3.440 1.00 97.12 117 TRP A C 1
ATOM 918 O O . TRP A 1 117 ? 8.036 3.706 -3.159 1.00 97.12 117 TRP A O 1
ATOM 928 N N . ARG A 1 118 ? 10.162 4.409 -3.346 1.00 96.38 118 ARG A N 1
ATOM 929 C CA . ARG A 1 118 ? 9.892 5.771 -2.865 1.00 96.38 118 ARG A CA 1
ATOM 930 C C . ARG A 1 118 ? 8.733 6.441 -3.612 1.00 96.38 118 ARG A C 1
ATOM 932 O O . ARG A 1 118 ? 7.932 7.139 -2.998 1.00 96.38 118 ARG A O 1
ATOM 939 N N . GLN A 1 119 ? 8.645 6.252 -4.927 1.00 96.75 119 GLN A N 1
ATOM 940 C CA . GLN A 1 119 ? 7.566 6.830 -5.728 1.00 96.75 119 GLN A CA 1
ATOM 941 C C . GLN A 1 119 ? 6.240 6.108 -5.527 1.00 96.75 119 GLN A C 1
ATOM 943 O O . GLN A 1 119 ? 5.219 6.776 -5.397 1.00 96.75 119 GLN A O 1
ATOM 948 N N . ALA A 1 120 ? 6.256 4.775 -5.468 1.00 97.12 120 ALA A N 1
ATOM 949 C CA . ALA A 1 120 ? 5.072 3.974 -5.181 1.00 97.12 120 ALA A CA 1
ATOM 950 C C . ALA A 1 120 ? 4.425 4.402 -3.854 1.00 97.12 120 ALA A C 1
ATOM 952 O O . ALA A 1 120 ? 3.247 4.752 -3.825 1.00 97.12 120 ALA A O 1
ATOM 953 N N . VAL A 1 121 ? 5.224 4.490 -2.785 1.00 97.31 121 VAL A N 1
ATOM 954 C CA . VAL A 1 121 ? 4.765 4.948 -1.466 1.00 97.31 121 VAL A CA 1
ATOM 955 C C . VAL A 1 121 ? 4.202 6.367 -1.538 1.00 97.31 121 VAL A C 1
ATOM 957 O O . VAL A 1 121 ? 3.137 6.626 -0.989 1.00 97.31 121 VAL A O 1
ATOM 960 N N . LEU A 1 122 ? 4.878 7.292 -2.231 1.00 96.62 122 LEU A N 1
ATOM 961 C CA . LEU A 1 122 ? 4.403 8.672 -2.364 1.00 96.62 122 LEU A CA 1
ATOM 962 C C . LEU A 1 122 ? 3.030 8.745 -3.048 1.00 96.62 122 LEU A C 1
ATOM 964 O O . LEU A 1 122 ? 2.182 9.534 -2.636 1.00 96.62 122 LEU A O 1
ATOM 968 N N . LEU A 1 123 ? 2.812 7.946 -4.095 1.00 96.62 123 LEU A N 1
ATOM 969 C CA . LEU A 1 123 ? 1.531 7.890 -4.799 1.00 96.62 123 LEU A CA 1
ATOM 970 C C . LEU A 1 123 ? 0.426 7.327 -3.898 1.00 96.62 123 LEU A C 1
ATOM 972 O O . LEU A 1 123 ? -0.645 7.923 -3.820 1.00 96.62 123 LEU A O 1
ATOM 976 N N . ILE A 1 124 ? 0.706 6.246 -3.167 1.00 96.88 124 ILE A N 1
ATOM 977 C CA . ILE A 1 124 ? -0.254 5.636 -2.234 1.00 96.88 124 ILE A CA 1
ATOM 978 C C . ILE A 1 124 ? -0.583 6.592 -1.085 1.00 96.88 124 ILE A C 1
ATOM 980 O O . ILE A 1 124 ? -1.751 6.788 -0.768 1.00 96.88 124 ILE A O 1
ATOM 984 N N . ALA A 1 125 ? 0.417 7.258 -0.503 1.00 95.19 125 ALA A N 1
ATOM 985 C CA . ALA A 1 125 ? 0.201 8.247 0.551 1.00 95.19 125 ALA A CA 1
ATOM 986 C C . ALA A 1 125 ? -0.689 9.409 0.077 1.00 95.19 125 ALA A C 1
ATOM 988 O O . ALA A 1 125 ? -1.566 9.860 0.811 1.00 95.19 125 ALA A O 1
ATOM 989 N N . ARG A 1 126 ? -0.503 9.877 -1.165 1.00 94.19 126 ARG A N 1
ATOM 990 C CA . ARG A 1 126 ? -1.371 10.902 -1.767 1.00 94.19 126 ARG A CA 1
ATOM 991 C C . ARG A 1 126 ? -2.799 10.399 -1.960 1.00 94.19 126 ARG A C 1
ATOM 993 O O . ARG A 1 126 ? -3.731 11.137 -1.651 1.00 94.19 126 ARG A O 1
ATOM 1000 N N . GLU A 1 127 ? -2.964 9.165 -2.432 1.00 95.00 127 GLU A N 1
ATOM 1001 C CA . GLU A 1 127 ? -4.284 8.558 -2.610 1.00 95.00 127 GLU A CA 1
ATOM 1002 C C . GLU A 1 127 ? -5.011 8.387 -1.270 1.00 95.00 127 GLU A C 1
ATOM 1004 O O . GLU A 1 127 ? -6.178 8.752 -1.176 1.00 95.00 127 GLU A O 1
ATOM 1009 N N . LEU A 1 128 ? -4.326 7.938 -0.213 1.00 92.69 128 LEU A N 1
ATOM 1010 C CA . LEU A 1 128 ? -4.902 7.844 1.136 1.00 92.69 128 LEU A CA 1
ATOM 1011 C C . LEU A 1 128 ? -5.432 9.198 1.616 1.00 92.69 128 LEU A C 1
ATOM 1013 O O . LEU A 1 128 ? -6.568 9.293 2.070 1.00 92.69 128 LEU A O 1
ATOM 1017 N N . VAL A 1 129 ?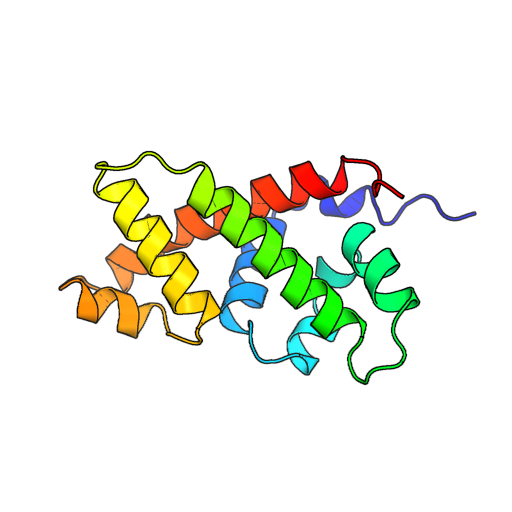 -4.644 10.269 1.458 1.00 90.50 129 VAL A N 1
ATOM 1018 C CA . VAL A 1 129 ? -5.074 11.632 1.818 1.00 90.50 129 VAL A CA 1
ATOM 1019 C C . VAL A 1 129 ? -6.277 12.077 0.991 1.00 90.50 129 VAL A C 1
ATOM 1021 O O . VAL A 1 129 ? -7.155 12.769 1.507 1.00 90.50 129 VAL A O 1
ATOM 1024 N N . GLN A 1 130 ? -6.327 11.718 -0.292 1.00 90.38 130 GLN A N 1
ATOM 1025 C CA . GLN A 1 130 ? -7.461 12.042 -1.151 1.00 90.38 130 GLN A CA 1
ATOM 1026 C C . GLN A 1 130 ? -8.726 11.302 -0.703 1.00 90.38 130 GLN A C 1
ATOM 1028 O O . GLN A 1 130 ? -9.784 11.921 -0.622 1.00 90.38 130 GLN A O 1
ATOM 1033 N N . GLN A 1 131 ? -8.621 10.015 -0.373 1.00 86.31 131 GLN A N 1
ATOM 1034 C CA . GLN A 1 131 ? -9.750 9.205 0.085 1.00 86.31 131 GLN A CA 1
ATOM 1035 C C . GLN A 1 131 ? -10.255 9.622 1.465 1.00 86.31 131 GLN A C 1
ATOM 1037 O O . GLN A 1 131 ? -11.460 9.662 1.678 1.00 86.31 131 GLN A O 1
ATOM 1042 N N . GLU A 1 132 ? -9.357 10.018 2.365 1.00 84.06 132 GLU A N 1
ATOM 1043 C CA . GLU A 1 132 ? -9.708 10.541 3.690 1.00 84.06 132 GLU A CA 1
ATOM 1044 C C . GLU A 1 132 ? -10.521 11.847 3.614 1.00 84.06 132 GLU A C 1
ATOM 1046 O O . GLU A 1 132 ? -11.286 12.176 4.517 1.00 84.06 132 GLU A O 1
ATOM 1051 N N . ARG A 1 133 ? -10.382 12.614 2.524 1.00 78.38 133 ARG A N 1
ATOM 1052 C CA . ARG A 1 133 ? -11.163 13.842 2.291 1.00 78.38 133 ARG A CA 1
ATOM 1053 C C . ARG A 1 133 ? -12.548 13.578 1.714 1.00 78.38 133 ARG A C 1
ATOM 1055 O O . ARG A 1 133 ? -13.380 14.484 1.742 1.00 78.38 133 ARG A O 1
ATOM 1062 N N . LEU A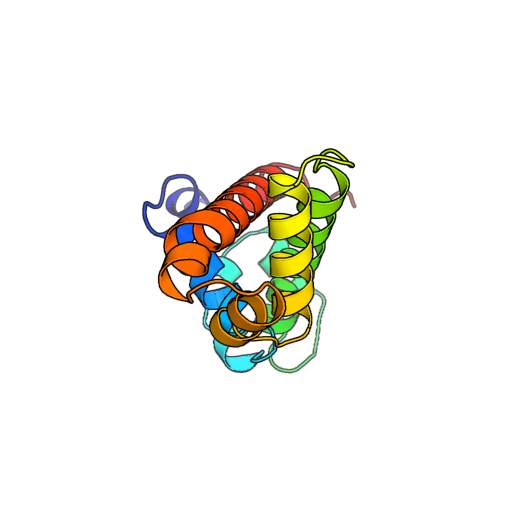 1 134 ? -12.783 12.394 1.155 1.00 69.19 134 LEU A N 1
ATOM 1063 C CA . LEU A 1 134 ? -14.084 12.041 0.611 1.00 69.19 134 LEU A CA 1
ATOM 1064 C C . LEU A 1 134 ? -14.982 11.574 1.763 1.00 69.19 134 LEU A C 1
ATOM 1066 O O . LEU A 1 134 ? -14.541 10.767 2.587 1.00 69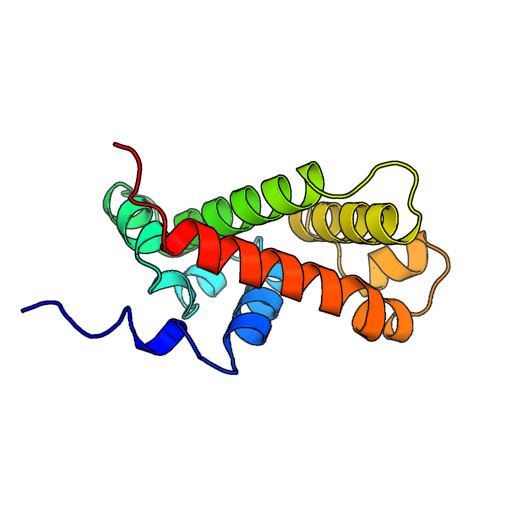.19 134 LEU A O 1
ATOM 1070 N N . PRO A 1 135 ? -16.234 12.062 1.852 1.00 57.84 135 PRO A N 1
ATOM 1071 C CA . PRO A 1 135 ? -17.180 11.502 2.804 1.00 57.84 135 PRO A CA 1
ATOM 1072 C C . PRO A 1 135 ? -17.316 10.005 2.516 1.00 57.84 135 PRO A C 1
ATOM 1074 O O . PRO A 1 135 ? -17.423 9.613 1.350 1.00 57.84 135 PRO A O 1
ATOM 1077 N N . ALA A 1 136 ? -17.280 9.177 3.566 1.00 56.41 136 ALA A N 1
ATOM 1078 C CA . ALA A 1 136 ? -17.614 7.764 3.451 1.00 56.41 136 ALA A CA 1
ATOM 1079 C C . ALA A 1 136 ? -19.008 7.691 2.820 1.00 56.41 136 ALA A C 1
ATOM 1081 O O . ALA A 1 136 ? -19.993 8.109 3.426 1.00 56.41 136 ALA A O 1
ATOM 1082 N N . THR A 1 137 ? -19.067 7.293 1.553 1.00 48.34 137 THR A N 1
ATOM 1083 C CA . THR A 1 137 ? -20.332 7.146 0.842 1.00 48.34 137 THR A CA 1
ATOM 1084 C C . THR A 1 137 ? -21.067 6.009 1.542 1.00 48.34 137 THR A C 1
ATOM 1086 O O . THR A 1 137 ? -20.502 4.926 1.700 1.00 48.34 137 THR A O 1
ATOM 1089 N N . ALA A 1 138 ? -22.235 6.348 2.092 1.00 37.97 138 ALA A N 1
ATOM 1090 C CA . ALA A 1 138 ? -23.069 5.484 2.920 1.00 37.97 138 ALA A CA 1
ATOM 1091 C C . ALA A 1 138 ? -23.595 4.279 2.138 1.00 37.97 138 ALA A C 1
ATOM 1093 O O . ALA A 1 138 ? -23.915 4.462 0.940 1.00 37.97 138 ALA A O 1
#

Sequence (138 aa):
MVRSANSRLKHSPGLTGDVAAALLHFDDLAWLAESRLCELQQVQDRARRSNALFAEGIALRAFLEQSAHKVIDRLPAGDRRSERIRFTVNGVLHGQSIASLARTQGKSREYWSRSVWRQAVLLIARELVQQERLPATA

Foldseek 3Di:
DDPDLQVQLLDDPCLLVLLLVCLLCLVVLVVQLPGPLLSQPQLVVQLVVDPDDSSSSVSSSVLLVVLLVVLLVPQDPPDPLSVLLNQVSVCSNVNHDLCRSQVVVVHHSVCSVVRRSSVSSVSSSVSSSVVSPDPPDD

Radius of gyration: 15.4 Å; chains: 1; bounding box: 43×28×44 Å

pLDDT: mean 88.59, std 16.37, range [37.97, 98.06]